Protein AF-A0A942BC71-F1 (afdb_monomer_lite)

Foldseek 3Di:
DDKAKDAAQFEEEDEDEPCCVPCVVVLVVLLVVLCVLLVGHRMYMYYYYYDDDSVVSNVNSQVNCVVVVRDHHDDPPPPDDPPPDPPPDPPPDPPPCPVPDDD

Secondary structure (DSSP, 8-state):
-EEEEEE-SS-EEEEEETTHHHHHHHHHHHHHHHHHHTT--SEEEEEEESS--HHHHHHHHHHHHHHTTPPPPPPP------------------TT-GGG---

Radius of gyration: 23.15 Å; chains: 1; bounding box: 31×56×53 Å

pLDDT: mean 84.52, std 13.18, range [55.5, 96.25]

Structure (mmCIF, N/CA/C/O backbone):
data_AF-A0A942BC71-F1
#
_entry.id   AF-A0A942BC71-F1
#
loop_
_atom_site.group_PDB
_atom_site.id
_atom_site.type_symbol
_atom_site.label_atom_id
_atom_site.label_alt_id
_atom_site.label_comp_id
_atom_site.label_asym_id
_atom_site.label_entity_id
_atom_site.label_seq_id
_atom_site.pdbx_PDB_ins_code
_atom_site.Cartn_x
_atom_site.Cartn_y
_atom_site.Cartn_z
_atom_site.occupancy
_atom_site.B_iso_or_equiv
_atom_site.auth_seq_id
_atom_site.auth_comp_id
_atom_site.auth_asym_id
_atom_site.auth_atom_id
_atom_site.pdbx_PDB_model_num
ATOM 1 N N . MET A 1 1 ? 11.611 0.378 2.176 1.00 86.94 1 MET A N 1
ATOM 2 C CA . MET A 1 1 ? 10.299 1.014 2.375 1.00 86.94 1 MET A CA 1
ATOM 3 C C . MET A 1 1 ? 9.722 0.624 3.729 1.00 86.94 1 MET A C 1
ATOM 5 O O . MET A 1 1 ? 9.461 -0.558 3.956 1.00 86.94 1 MET A O 1
ATOM 9 N N . ARG A 1 2 ? 9.548 1.602 4.614 1.00 92.62 2 ARG A N 1
ATOM 10 C CA . ARG A 1 2 ? 8.936 1.466 5.941 1.00 92.62 2 ARG A CA 1
ATOM 11 C C . ARG A 1 2 ? 7.699 2.362 5.986 1.00 92.62 2 ARG A C 1
ATOM 13 O O . ARG A 1 2 ? 7.767 3.482 5.504 1.00 92.62 2 ARG A O 1
ATOM 20 N N . ILE A 1 3 ? 6.587 1.866 6.528 1.00 94.50 3 ILE A N 1
ATOM 21 C CA . ILE A 1 3 ? 5.387 2.669 6.796 1.00 94.50 3 ILE A CA 1
ATOM 22 C C . ILE A 1 3 ? 5.019 2.473 8.264 1.00 94.50 3 ILE A C 1
ATOM 24 O O . ILE A 1 3 ? 4.988 1.334 8.734 1.00 94.50 3 ILE A O 1
ATOM 28 N N . THR A 1 4 ? 4.726 3.562 8.961 1.00 94.06 4 THR A N 1
ATOM 29 C CA . THR A 1 4 ? 4.111 3.562 10.291 1.00 94.06 4 THR A CA 1
ATOM 30 C C . THR A 1 4 ? 2.771 4.287 10.237 1.00 94.06 4 THR A C 1
ATOM 32 O O . THR A 1 4 ? 2.573 5.186 9.417 1.00 94.06 4 THR A O 1
ATOM 35 N N . ALA A 1 5 ? 1.843 3.865 11.092 1.00 93.44 5 ALA A N 1
ATOM 36 C CA . ALA A 1 5 ? 0.531 4.476 11.225 1.00 93.44 5 ALA A CA 1
ATOM 37 C C . ALA A 1 5 ? 0.234 4.787 12.686 1.00 93.44 5 ALA A C 1
ATOM 39 O O . ALA A 1 5 ? 0.516 3.977 13.570 1.00 93.44 5 ALA A O 1
ATOM 40 N N . GLU A 1 6 ? -0.372 5.944 12.905 1.00 93.19 6 GLU A N 1
ATOM 41 C CA . GLU A 1 6 ? -0.859 6.402 14.199 1.00 93.19 6 GLU A CA 1
ATOM 42 C C . GLU A 1 6 ? -2.339 6.770 14.075 1.00 93.19 6 GLU A C 1
ATOM 44 O O . GLU A 1 6 ? -2.785 7.248 13.028 1.00 93.19 6 GLU A O 1
ATOM 49 N N . SER A 1 7 ? -3.110 6.548 15.139 1.00 89.38 7 SER A N 1
ATOM 50 C CA . SER A 1 7 ? -4.502 7.003 15.197 1.00 89.38 7 SER A CA 1
ATOM 51 C C . SER A 1 7 ? -4.536 8.532 15.229 1.00 89.38 7 SER A C 1
ATOM 53 O O . SER A 1 7 ? -3.807 9.147 16.005 1.00 89.38 7 SER A O 1
ATOM 55 N N . ALA A 1 8 ? -5.384 9.145 14.407 1.00 91.75 8 ALA A N 1
ATOM 56 C CA . ALA A 1 8 ? -5.579 10.594 14.346 1.00 91.75 8 ALA A CA 1
ATOM 57 C C . ALA A 1 8 ? -7.076 10.923 14.203 1.00 91.75 8 ALA A C 1
ATOM 59 O O . ALA A 1 8 ? -7.888 10.013 14.118 1.00 91.75 8 ALA A O 1
ATOM 60 N N . ASP A 1 9 ? -7.451 12.206 14.166 1.00 89.00 9 ASP A N 1
ATOM 61 C CA . ASP A 1 9 ? -8.844 12.617 13.896 1.00 89.00 9 ASP A CA 1
ATOM 62 C C . ASP A 1 9 ? -9.178 12.613 12.393 1.00 89.00 9 ASP A C 1
ATOM 64 O O . ASP A 1 9 ? -10.339 12.537 11.993 1.00 89.00 9 ASP 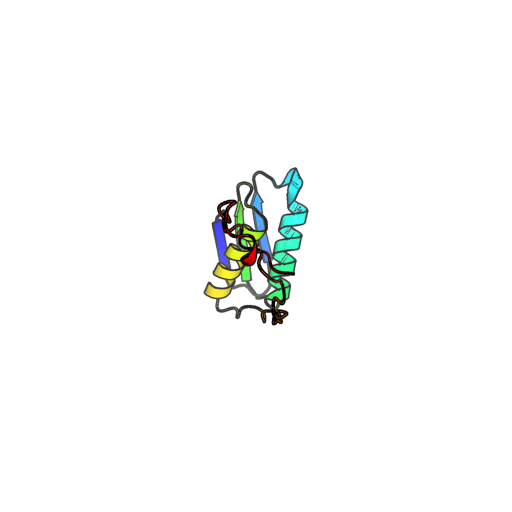A O 1
ATOM 68 N N . SER A 1 10 ? -8.157 12.707 11.539 1.00 90.12 10 SER A N 1
ATOM 69 C CA . SER A 1 10 ? -8.284 12.777 10.08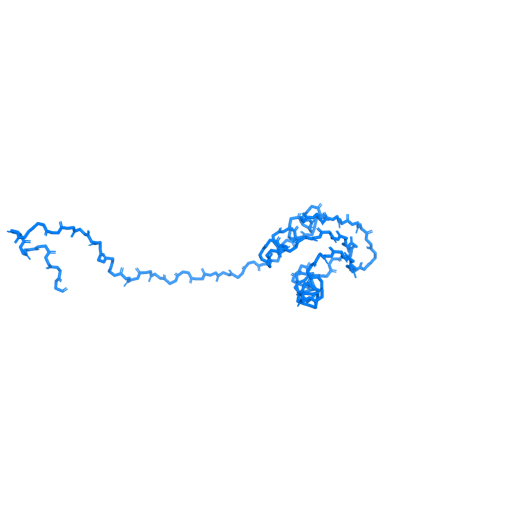4 1.00 90.12 10 SER A CA 1
ATOM 70 C C . SER A 1 10 ? -7.130 12.061 9.388 1.00 90.12 10 SER A C 1
ATOM 72 O O . SER A 1 10 ? -6.088 11.793 9.991 1.00 90.12 10 SER A O 1
ATOM 74 N N . PHE A 1 11 ? -7.321 11.736 8.106 1.00 92.88 11 PHE A N 1
ATOM 75 C CA . PHE A 1 11 ? -6.268 11.148 7.287 1.00 92.88 11 PHE A CA 1
ATOM 76 C C . PHE A 1 11 ? -5.170 12.176 6.998 1.00 92.88 11 PHE A C 1
ATOM 78 O O . PHE A 1 11 ? -5.438 13.235 6.426 1.00 92.88 11 PHE A O 1
ATOM 85 N N . SER A 1 12 ? -3.923 11.849 7.329 1.00 93.81 12 SER A N 1
ATOM 86 C CA . SER A 1 12 ? -2.765 12.630 6.897 1.00 93.81 12 SER A CA 1
ATOM 87 C C . SER A 1 12 ? -1.616 11.734 6.456 1.00 93.81 12 SER A C 1
ATOM 89 O O . SER A 1 12 ? -1.447 10.621 6.950 1.00 93.81 12 SER A O 1
ATOM 91 N N . PHE A 1 13 ? -0.827 12.215 5.497 1.00 94.81 13 PHE A N 1
ATOM 92 C CA . PHE A 1 13 ? 0.279 11.460 4.922 1.00 94.81 13 PHE A CA 1
ATOM 93 C C . PHE A 1 13 ? 1.523 12.332 4.794 1.00 94.81 13 PHE A C 1
ATOM 95 O O . PHE A 1 13 ? 1.483 13.400 4.183 1.00 94.81 13 PHE A O 1
ATOM 102 N N . THR A 1 14 ? 2.628 11.848 5.346 1.00 94.69 14 THR A N 1
ATOM 103 C CA . THR A 1 14 ? 3.966 12.412 5.176 1.00 94.69 14 THR A CA 1
ATOM 104 C C . THR A 1 14 ? 4.919 11.315 4.722 1.00 94.69 14 THR A C 1
ATOM 106 O O . THR A 1 14 ? 4.775 10.148 5.096 1.00 94.69 14 THR A O 1
ATOM 109 N N . TYR A 1 15 ? 5.876 11.662 3.863 1.00 94.50 15 TYR A N 1
ATOM 110 C CA . TYR A 1 15 ? 6.843 10.689 3.379 1.00 94.50 15 TYR A CA 1
ATOM 111 C C . TYR A 1 15 ? 8.170 11.317 2.977 1.00 94.50 15 TYR A C 1
ATOM 113 O O . TYR A 1 15 ? 8.225 12.482 2.586 1.00 94.50 15 TYR A O 1
ATOM 121 N N . GLU A 1 16 ? 9.208 10.488 3.004 1.00 94.19 16 GLU A N 1
ATOM 122 C CA . GLU A 1 16 ? 10.529 10.771 2.459 1.00 94.19 16 GLU A CA 1
ATOM 123 C C . GLU A 1 16 ? 10.867 9.719 1.401 1.00 94.19 16 GLU A C 1
ATOM 125 O O . GLU A 1 16 ? 10.693 8.516 1.619 1.00 94.19 16 GLU A O 1
ATOM 130 N N . SER A 1 17 ? 11.325 10.157 0.225 1.00 91.81 17 SER A N 1
ATOM 131 C CA . SER A 1 17 ? 11.720 9.239 -0.843 1.00 91.81 17 SER A CA 1
ATOM 132 C C . SER A 1 17 ? 12.917 9.744 -1.634 1.00 91.81 17 SER A C 1
ATOM 134 O O . SER A 1 17 ? 12.950 10.895 -2.065 1.00 91.81 17 SER A O 1
ATOM 136 N N . SER A 1 18 ? 13.864 8.849 -1.926 1.00 92.69 18 SER A N 1
ATOM 137 C CA . SER A 1 18 ? 14.997 9.156 -2.812 1.00 92.69 18 SER A CA 1
ATOM 138 C C . SER A 1 18 ? 14.572 9.496 -4.247 1.00 92.69 18 SER A C 1
ATOM 140 O O . SER A 1 18 ? 15.323 10.140 -4.975 1.00 92.69 18 SER A O 1
ATOM 142 N N . VAL A 1 19 ? 13.367 9.085 -4.660 1.00 92.12 19 VAL A N 1
ATOM 143 C CA . VAL A 1 19 ? 12.827 9.305 -6.012 1.00 92.12 19 VAL A CA 1
ATOM 144 C C . VAL A 1 19 ? 11.731 10.377 -6.056 1.00 92.12 19 VAL A C 1
ATOM 146 O O . VAL A 1 19 ? 11.019 10.505 -7.055 1.00 92.12 19 VAL A O 1
ATOM 149 N N . GLN A 1 20 ? 11.601 11.174 -4.990 1.00 90.81 20 GLN A N 1
ATOM 150 C CA . GLN A 1 20 ? 10.553 12.187 -4.836 1.00 90.81 20 GLN A CA 1
ATOM 151 C C . GLN A 1 20 ? 10.520 13.206 -5.984 1.00 90.81 20 GLN A C 1
ATOM 153 O O . GLN A 1 20 ? 9.438 13.566 -6.438 1.00 90.81 20 GLN A O 1
ATOM 158 N N . ALA A 1 21 ? 11.681 13.618 -6.505 1.00 90.06 21 ALA A N 1
ATOM 159 C CA . ALA A 1 21 ? 11.767 14.590 -7.598 1.00 90.06 21 ALA A CA 1
ATOM 160 C C . ALA A 1 21 ? 11.101 14.117 -8.905 1.00 90.06 21 ALA A C 1
ATOM 162 O O . ALA A 1 21 ? 10.668 14.942 -9.701 1.00 90.06 21 ALA A O 1
ATOM 163 N N . LEU A 1 22 ? 11.018 12.800 -9.126 1.00 89.88 22 LEU A N 1
ATOM 164 C CA . LEU A 1 22 ? 10.459 12.215 -10.349 1.00 89.88 22 LEU A CA 1
ATOM 165 C C . LEU A 1 22 ? 9.062 11.625 -10.136 1.00 89.88 22 LEU A C 1
ATOM 167 O O . LEU A 1 22 ? 8.231 11.683 -11.037 1.00 89.88 22 LEU A O 1
ATOM 171 N N . TYR A 1 23 ? 8.802 11.048 -8.961 1.00 92.25 23 TYR A N 1
ATOM 172 C CA . TYR A 1 23 ? 7.593 10.256 -8.709 1.00 92.25 23 TYR A CA 1
ATOM 173 C C . TYR A 1 23 ? 6.764 10.740 -7.520 1.00 92.25 23 TYR A C 1
ATOM 175 O O . TYR A 1 23 ? 5.765 10.105 -7.190 1.00 92.25 23 TYR A O 1
ATOM 183 N N . GLY A 1 24 ? 7.132 11.852 -6.879 1.00 91.44 24 GLY A N 1
ATOM 184 C CA . GLY A 1 24 ? 6.472 12.314 -5.658 1.00 91.44 24 GLY A CA 1
ATOM 185 C C . GLY A 1 24 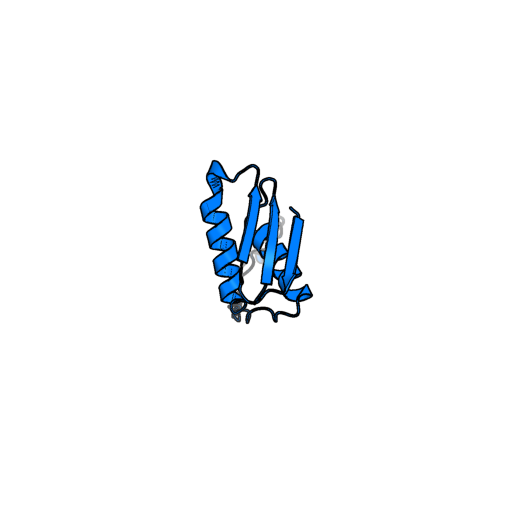? 4.964 12.522 -5.819 1.00 91.44 24 GLY A C 1
ATOM 186 O O . GLY A 1 24 ? 4.181 12.033 -5.008 1.00 91.44 24 GLY A O 1
ATOM 187 N N . GLU A 1 25 ? 4.538 13.162 -6.910 1.00 93.69 25 GLU A N 1
ATOM 188 C CA . GLU A 1 25 ? 3.112 13.361 -7.205 1.00 93.69 25 GLU A CA 1
ATOM 189 C C . GLU A 1 25 ? 2.377 12.028 -7.416 1.00 93.69 25 GLU A C 1
ATOM 191 O O . GLU A 1 25 ? 1.288 11.817 -6.880 1.00 93.69 25 GLU A O 1
ATOM 196 N N . ALA A 1 26 ? 2.994 11.090 -8.142 1.00 93.44 26 ALA A N 1
ATOM 197 C CA . ALA A 1 26 ? 2.416 9.773 -8.390 1.00 93.44 26 ALA A CA 1
ATOM 198 C C . ALA A 1 26 ? 2.257 8.963 -7.093 1.00 93.44 26 ALA A C 1
ATOM 200 O O . ALA A 1 26 ? 1.232 8.307 -6.913 1.00 93.44 26 ALA A O 1
ATOM 201 N N . ILE A 1 27 ? 3.233 9.045 -6.182 1.00 93.94 27 ILE A N 1
ATOM 202 C CA . ILE A 1 27 ? 3.187 8.395 -4.866 1.00 93.94 27 ILE A CA 1
ATOM 203 C C . ILE A 1 27 ? 2.054 8.989 -4.026 1.00 93.94 27 ILE A C 1
ATOM 205 O O . ILE A 1 27 ? 1.226 8.240 -3.509 1.00 93.94 27 ILE A O 1
ATOM 209 N N . VAL A 1 28 ? 1.973 10.321 -3.927 1.00 94.25 28 VAL A N 1
ATOM 210 C CA . VAL A 1 28 ? 0.917 11.006 -3.159 1.00 94.25 28 VAL A CA 1
ATOM 211 C C . VAL A 1 28 ? -0.464 10.646 -3.694 1.00 94.25 28 VAL A C 1
ATOM 213 O O . VAL A 1 28 ? -1.341 10.263 -2.918 1.00 94.25 28 VAL A O 1
ATOM 216 N N . ARG A 1 29 ? -0.650 10.698 -5.018 1.00 95.38 29 ARG A N 1
ATOM 217 C CA . ARG A 1 29 ? -1.910 10.310 -5.655 1.00 95.38 29 ARG A CA 1
ATOM 218 C C . ARG A 1 29 ? -2.270 8.863 -5.335 1.00 95.38 29 ARG A C 1
ATOM 220 O O . ARG A 1 29 ? -3.387 8.601 -4.901 1.00 95.38 29 ARG A O 1
ATOM 227 N N . GLN A 1 30 ? -1.323 7.939 -5.486 1.00 94.50 30 GLN A N 1
ATOM 228 C CA . GLN A 1 30 ? -1.557 6.524 -5.216 1.00 94.50 30 GLN A CA 1
ATOM 229 C C . GLN A 1 30 ? -1.943 6.272 -3.749 1.00 94.50 30 GLN A C 1
ATOM 231 O O . GLN A 1 30 ? -2.849 5.488 -3.473 1.00 94.50 30 GLN A O 1
ATOM 236 N N . VAL A 1 31 ? -1.272 6.930 -2.800 1.00 94.69 31 VAL A N 1
ATOM 237 C CA . VAL A 1 31 ? -1.578 6.815 -1.367 1.00 94.69 31 VAL A CA 1
ATOM 238 C C . VAL A 1 31 ? -2.983 7.339 -1.074 1.00 94.69 31 VAL A C 1
ATOM 240 O O . VAL A 1 31 ? -3.741 6.679 -0.365 1.00 94.69 31 VAL A O 1
ATOM 243 N N . HIS A 1 32 ? -3.353 8.479 -1.659 1.00 94.31 32 HIS A N 1
ATOM 244 C CA . HIS A 1 32 ? -4.675 9.072 -1.486 1.00 94.31 32 HIS A CA 1
ATOM 245 C C . HIS A 1 32 ? -5.785 8.203 -2.099 1.00 94.31 32 HIS A C 1
ATOM 247 O O . HIS A 1 32 ? -6.809 7.975 -1.463 1.00 94.31 32 HIS A O 1
ATOM 253 N N . GLU A 1 33 ? -5.579 7.654 -3.299 1.00 94.06 33 GLU A N 1
ATOM 254 C CA . GLU A 1 33 ? -6.499 6.688 -3.918 1.00 94.06 33 GLU A CA 1
ATOM 255 C C . GLU A 1 33 ? -6.685 5.446 -3.037 1.00 94.06 33 GLU A C 1
ATOM 257 O O . GLU A 1 33 ? -7.808 4.978 -2.839 1.00 94.06 33 GLU A O 1
ATOM 262 N N . CYS A 1 34 ? -5.594 4.941 -2.454 1.00 92.50 34 CYS A N 1
ATOM 263 C CA . CYS A 1 34 ? -5.644 3.847 -1.491 1.00 92.50 34 CYS A CA 1
ATOM 264 C C . CYS A 1 34 ? -6.455 4.229 -0.245 1.00 92.50 34 CYS A C 1
ATOM 266 O O . CYS A 1 34 ? -7.321 3.463 0.164 1.00 92.50 34 CYS A O 1
ATOM 268 N N . ALA A 1 35 ? -6.217 5.402 0.343 1.00 92.00 35 ALA A N 1
ATOM 269 C CA . ALA A 1 35 ? -6.945 5.865 1.522 1.00 92.00 35 ALA A CA 1
ATOM 270 C C . ALA A 1 35 ? -8.449 6.006 1.247 1.00 92.00 35 ALA A C 1
ATOM 272 O O . ALA A 1 35 ? -9.262 5.505 2.021 1.00 92.00 35 ALA A O 1
ATOM 273 N N . VAL A 1 36 ? -8.820 6.599 0.108 1.00 92.44 36 VAL A N 1
ATOM 274 C CA . VAL A 1 36 ? -10.218 6.738 -0.329 1.00 92.44 36 VAL A CA 1
ATOM 275 C C . VAL A 1 36 ? -10.873 5.374 -0.531 1.00 92.44 36 VAL A C 1
ATOM 277 O O . VAL A 1 36 ? -11.986 5.158 -0.055 1.00 92.44 36 VAL A O 1
ATOM 280 N N . ALA A 1 37 ? -10.187 4.424 -1.176 1.00 92.12 37 ALA A N 1
ATOM 281 C CA . ALA A 1 37 ? -10.711 3.070 -1.354 1.00 92.12 37 ALA A CA 1
ATOM 282 C C . ALA A 1 37 ? -10.996 2.378 -0.010 1.00 92.12 37 ALA A C 1
ATOM 284 O O . ALA A 1 37 ? -11.942 1.605 0.098 1.00 92.12 37 ALA A O 1
ATOM 285 N N . TRP A 1 38 ? -10.208 2.684 1.020 1.00 92.19 38 TRP A N 1
ATOM 286 C CA . TRP A 1 38 ? -10.375 2.174 2.383 1.00 92.19 38 TRP A CA 1
ATOM 287 C C . TRP A 1 38 ? -11.332 3.016 3.246 1.00 92.19 38 TRP A C 1
ATOM 289 O O . TRP A 1 38 ? -11.436 2.780 4.447 1.00 92.19 38 TRP A O 1
ATOM 299 N N . GLY A 1 39 ? -12.048 3.977 2.655 1.00 90.31 39 GLY A N 1
ATOM 300 C CA . GLY A 1 39 ? -13.045 4.793 3.349 1.00 90.31 39 GLY A CA 1
ATOM 301 C C . GLY A 1 39 ? -12.474 5.979 4.131 1.00 90.31 39 GLY A C 1
ATOM 302 O O . GLY A 1 39 ? -13.109 6.424 5.079 1.00 90.31 39 GLY A O 1
ATOM 303 N N . SER A 1 40 ? -11.299 6.487 3.746 1.00 89.75 40 SER A N 1
ATOM 304 C CA . SER A 1 40 ? -10.606 7.617 4.388 1.00 89.75 40 SER A CA 1
ATOM 305 C C . SER A 1 40 ? -10.428 7.426 5.901 1.00 89.75 40 SER A C 1
ATOM 307 O O . SER A 1 40 ? -10.987 8.186 6.695 1.00 89.75 40 SER A O 1
ATOM 309 N N . PRO A 1 41 ? -9.659 6.404 6.319 1.00 89.88 41 PRO A N 1
ATOM 310 C CA . PRO A 1 41 ? -9.489 6.095 7.730 1.00 89.88 41 PRO A CA 1
ATOM 311 C C . PRO A 1 41 ? -8.825 7.263 8.480 1.00 89.88 41 PRO A C 1
ATOM 313 O O . PRO A 1 41 ? -7.936 7.916 7.925 1.00 89.88 41 PRO A O 1
ATOM 316 N N . PRO A 1 42 ? -9.213 7.523 9.741 1.00 91.06 42 PRO A N 1
ATOM 317 C CA . PRO A 1 42 ? -8.669 8.615 10.542 1.00 91.06 42 PRO A CA 1
ATOM 318 C C . PRO A 1 42 ? -7.282 8.227 11.090 1.00 91.06 42 PRO A C 1
ATOM 320 O O . PRO A 1 42 ? -7.096 7.906 12.263 1.00 91.06 42 PRO A O 1
ATOM 323 N N . VAL A 1 43 ? -6.296 8.168 10.195 1.00 93.31 43 VAL A N 1
ATOM 324 C CA . VAL A 1 43 ? -4.929 7.722 10.489 1.00 93.31 43 VAL A CA 1
ATOM 325 C C . VAL A 1 43 ? -3.896 8.690 9.935 1.00 93.31 43 VAL A C 1
ATOM 327 O O . VAL A 1 43 ? -4.024 9.218 8.830 1.00 93.31 43 VAL A O 1
ATOM 330 N N . ARG A 1 44 ? -2.817 8.864 10.691 1.00 94.94 44 ARG A N 1
ATOM 331 C CA . ARG A 1 44 ? -1.610 9.555 10.252 1.00 94.94 44 ARG A CA 1
ATOM 332 C C . ARG A 1 44 ? -0.596 8.530 9.775 1.00 94.94 44 ARG A C 1
ATOM 334 O O . ARG A 1 44 ? -0.155 7.686 10.551 1.00 94.94 44 ARG A O 1
ATOM 341 N N . LEU A 1 45 ? -0.227 8.610 8.504 1.00 94.88 45 LEU A N 1
ATOM 342 C CA . LEU A 1 45 ? 0.751 7.739 7.868 1.00 94.88 45 LEU A CA 1
ATOM 343 C C . LEU A 1 45 ? 2.081 8.466 7.692 1.00 94.88 45 LEU A C 1
ATOM 345 O O . LEU A 1 45 ? 2.121 9.554 7.119 1.00 94.88 45 LEU A O 1
ATOM 349 N N . HIS A 1 46 ? 3.161 7.817 8.118 1.00 96.25 46 HIS A N 1
ATOM 350 C CA . HIS A 1 46 ? 4.528 8.227 7.815 1.00 96.25 46 HIS A CA 1
ATOM 351 C C . HIS A 1 46 ? 5.221 7.125 7.015 1.00 96.25 46 HIS A C 1
ATOM 353 O O . HIS A 1 46 ? 5.152 5.950 7.390 1.00 96.25 46 HIS A O 1
ATOM 359 N N . ALA A 1 47 ? 5.882 7.480 5.914 1.00 95.12 47 ALA A N 1
ATOM 360 C CA . ALA A 1 47 ? 6.570 6.512 5.068 1.00 95.12 47 ALA A CA 1
ATOM 361 C C . ALA A 1 47 ? 7.988 6.944 4.676 1.00 95.12 47 ALA A C 1
ATOM 363 O O . ALA A 1 47 ? 8.226 8.074 4.277 1.00 95.12 47 ALA A O 1
ATOM 364 N N . GLU A 1 48 ? 8.917 5.995 4.702 1.00 94.31 48 GLU A N 1
ATOM 365 C CA . GLU A 1 48 ? 10.277 6.156 4.186 1.00 94.31 48 GLU A CA 1
ATOM 366 C C . GLU A 1 48 ? 10.476 5.178 3.035 1.00 94.31 48 GLU A C 1
ATOM 368 O O . GLU A 1 48 ? 10.282 3.963 3.191 1.00 94.31 48 GLU A O 1
ATOM 373 N N . ASP A 1 49 ? 10.873 5.683 1.874 1.00 92.31 49 ASP A N 1
ATOM 374 C CA . ASP A 1 49 ? 11.053 4.893 0.668 1.00 92.31 49 ASP A CA 1
ATOM 375 C C . ASP A 1 49 ? 12.367 5.196 -0.062 1.00 92.31 49 ASP A C 1
ATOM 377 O O . ASP A 1 49 ? 12.959 6.264 0.049 1.00 92.31 49 ASP A O 1
ATOM 381 N N . SER A 1 50 ? 12.843 4.221 -0.830 1.00 91.75 50 SER A N 1
ATOM 382 C CA . SER A 1 50 ? 14.072 4.333 -1.618 1.00 91.75 50 SER A CA 1
ATOM 383 C C . SER A 1 50 ? 13.844 3.946 -3.082 1.00 91.75 50 SER A C 1
ATOM 385 O O . SER A 1 50 ? 14.752 3.427 -3.727 1.00 91.75 50 SER A O 1
ATOM 387 N N . GLY A 1 51 ? 12.625 4.149 -3.598 1.00 89.94 51 GLY A N 1
ATOM 388 C CA . GLY A 1 51 ? 12.237 3.775 -4.960 1.00 89.94 51 GLY A CA 1
ATOM 389 C C . GLY A 1 51 ? 11.450 2.4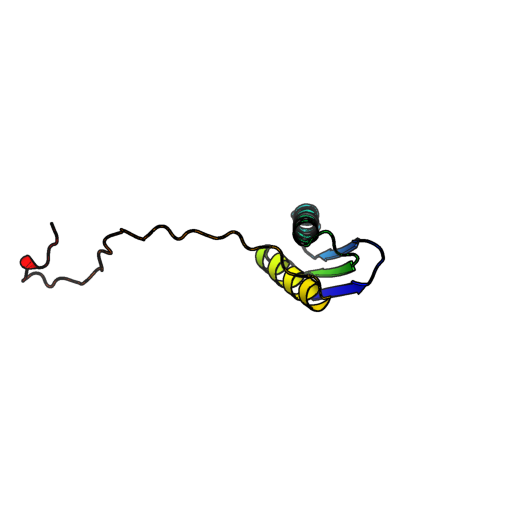68 -5.037 1.00 89.94 51 GLY A C 1
ATOM 390 O O . GLY 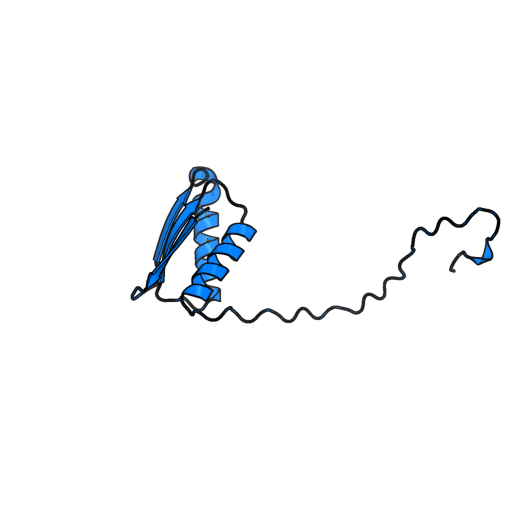A 1 51 ? 11.697 1.646 -5.920 1.00 89.94 51 GLY A O 1
ATOM 391 N N . ALA A 1 52 ? 10.517 2.233 -4.112 1.00 92.50 52 ALA A N 1
ATOM 392 C CA . ALA A 1 52 ? 9.639 1.075 -4.189 1.00 92.50 52 ALA A CA 1
ATOM 393 C C . ALA A 1 52 ? 8.664 1.178 -5.369 1.00 92.50 52 ALA A C 1
ATOM 395 O O . ALA A 1 52 ? 8.131 2.235 -5.700 1.00 92.50 52 ALA A O 1
ATOM 396 N N . LEU A 1 53 ? 8.387 0.025 -5.977 1.00 93.25 53 LEU A N 1
ATOM 397 C CA . LEU A 1 53 ? 7.431 -0.091 -7.073 1.00 93.25 53 LEU A CA 1
ATOM 398 C C . LEU A 1 53 ? 5.994 0.216 -6.599 1.00 93.25 53 LEU A C 1
ATOM 400 O O . LEU A 1 53 ? 5.662 -0.073 -5.444 1.00 93.25 53 LEU A O 1
ATOM 404 N N . PRO A 1 54 ? 5.101 0.699 -7.485 1.00 91.69 54 PRO A N 1
ATOM 405 C CA . PRO A 1 54 ? 3.716 1.023 -7.130 1.00 91.69 54 PRO A CA 1
ATOM 406 C C . PRO A 1 54 ? 2.967 -0.118 -6.425 1.00 91.69 54 PRO A C 1
ATOM 408 O O . PRO A 1 54 ? 2.322 0.089 -5.400 1.00 91.69 54 PRO A O 1
ATOM 411 N N . PHE A 1 55 ? 3.091 -1.364 -6.890 1.00 92.75 55 PHE A N 1
ATOM 412 C CA . PHE A 1 55 ? 2.407 -2.487 -6.234 1.00 92.75 55 PHE A CA 1
ATOM 413 C C . PHE A 1 55 ? 2.940 -2.767 -4.818 1.00 92.75 55 PHE A C 1
ATOM 415 O O . PHE A 1 55 ? 2.194 -3.238 -3.960 1.00 92.75 55 PHE A O 1
ATOM 422 N N . THR A 1 56 ? 4.213 -2.456 -4.548 1.00 94.88 56 THR A N 1
ATOM 423 C CA . THR A 1 56 ? 4.803 -2.570 -3.209 1.00 94.88 56 THR A CA 1
ATOM 424 C C . THR A 1 56 ? 4.184 -1.539 -2.278 1.00 94.88 56 THR A C 1
ATOM 426 O O . THR A 1 56 ? 3.802 -1.888 -1.161 1.00 94.88 56 THR A O 1
ATOM 429 N N . TRP A 1 57 ? 4.015 -0.303 -2.758 1.00 94.12 57 TRP A N 1
ATOM 430 C CA . TRP A 1 57 ? 3.300 0.744 -2.034 1.00 94.12 57 TRP A CA 1
ATOM 431 C C . TRP A 1 57 ? 1.889 0.307 -1.651 1.00 94.12 57 TRP A C 1
ATOM 433 O O . TRP A 1 57 ? 1.522 0.344 -0.477 1.00 94.12 57 TRP A O 1
ATOM 443 N N . GLN A 1 58 ? 1.134 -0.204 -2.623 1.00 92.62 58 GLN A N 1
ATOM 444 C CA . GLN A 1 58 ? -0.239 -0.650 -2.411 1.00 92.62 58 GLN A CA 1
ATOM 445 C C . GLN A 1 58 ? -0.335 -1.792 -1.388 1.00 92.62 58 GLN A C 1
ATOM 447 O O . GLN A 1 58 ? -1.150 -1.735 -0.469 1.00 92.62 58 GLN A O 1
ATOM 452 N N . ALA A 1 59 ? 0.520 -2.812 -1.507 1.00 93.38 59 ALA A N 1
ATOM 453 C CA . ALA A 1 59 ? 0.520 -3.949 -0.590 1.00 93.38 59 ALA A CA 1
ATOM 454 C C . ALA A 1 59 ? 0.904 -3.550 0.845 1.00 93.38 59 ALA A C 1
ATOM 456 O O . ALA A 1 59 ? 0.308 -4.038 1.805 1.00 93.38 59 ALA A O 1
ATOM 457 N N . ARG A 1 60 ? 1.888 -2.654 1.004 1.00 94.62 60 ARG A N 1
ATOM 458 C CA . ARG A 1 60 ? 2.352 -2.188 2.320 1.00 94.62 60 ARG A CA 1
ATOM 459 C C . ARG A 1 60 ? 1.324 -1.292 3.003 1.00 94.62 60 ARG A C 1
ATOM 461 O O . ARG A 1 60 ? 1.064 -1.500 4.183 1.00 94.62 60 ARG A O 1
ATOM 468 N N . LEU A 1 61 ? 0.712 -0.360 2.270 1.00 94.38 61 LEU A N 1
ATOM 469 C CA . LEU A 1 61 ? -0.384 0.467 2.785 1.00 94.38 61 LEU A CA 1
ATOM 470 C C . LEU A 1 61 ? -1.550 -0.406 3.250 1.00 94.38 61 LEU A C 1
ATOM 472 O O . LEU A 1 61 ? -2.009 -0.258 4.376 1.00 94.38 61 LEU A O 1
ATOM 476 N N . ALA A 1 62 ? -1.969 -1.371 2.427 1.00 93.31 62 ALA A N 1
ATOM 477 C CA . ALA A 1 62 ? -3.036 -2.302 2.783 1.00 93.31 62 ALA A CA 1
ATOM 478 C C . ALA A 1 62 ? -2.726 -3.092 4.065 1.00 93.31 62 ALA A C 1
ATOM 480 O O . ALA A 1 62 ? -3.599 -3.268 4.910 1.00 93.31 62 ALA A O 1
ATOM 481 N N . ALA A 1 63 ? -1.484 -3.554 4.227 1.00 94.12 63 ALA A N 1
ATOM 482 C CA . ALA A 1 63 ? -1.074 -4.284 5.422 1.00 94.12 63 ALA A CA 1
ATOM 483 C C . ALA A 1 63 ? -1.130 -3.410 6.684 1.00 94.12 63 ALA A C 1
ATOM 485 O O . ALA A 1 63 ? -1.606 -3.869 7.719 1.00 94.12 63 ALA A O 1
ATOM 486 N N . VAL A 1 64 ? -0.670 -2.160 6.598 1.00 94.88 64 VAL A N 1
ATOM 487 C CA . VAL A 1 64 ? -0.683 -1.222 7.728 1.00 94.88 64 VAL A CA 1
ATOM 488 C C . VAL A 1 64 ? -2.109 -0.813 8.095 1.00 94.88 64 VAL A C 1
ATOM 490 O O . VAL A 1 64 ? -2.477 -0.887 9.261 1.00 94.88 64 VAL A O 1
ATOM 493 N N . LEU A 1 65 ? -2.945 -0.471 7.113 1.00 92.25 65 LEU A N 1
ATOM 494 C CA . LEU A 1 65 ? -4.347 -0.125 7.362 1.00 92.25 65 LEU A CA 1
ATOM 495 C C . LEU A 1 65 ? -5.126 -1.298 7.977 1.00 92.25 65 LEU A C 1
ATOM 497 O O . LEU A 1 65 ? -5.916 -1.096 8.896 1.00 92.25 65 LEU A O 1
ATOM 501 N N . ALA A 1 66 ? -4.852 -2.533 7.545 1.00 92.00 66 ALA A N 1
ATOM 502 C CA . ALA A 1 66 ? -5.427 -3.722 8.170 1.00 92.00 66 ALA A CA 1
ATOM 503 C C . ALA A 1 66 ? -4.985 -3.888 9.637 1.00 92.00 66 ALA A C 1
ATOM 505 O O . ALA A 1 66 ? -5.798 -4.262 10.479 1.00 92.00 66 ALA A O 1
ATOM 506 N N . GLN A 1 67 ? -3.722 -3.586 9.966 1.00 91.38 67 GLN A N 1
ATOM 507 C CA . GLN A 1 67 ? -3.227 -3.607 11.351 1.00 91.38 67 GLN A CA 1
ATOM 508 C C . GLN A 1 67 ? -3.883 -2.529 12.223 1.00 91.38 67 GLN A C 1
ATOM 510 O O . GLN A 1 67 ? -4.089 -2.756 13.411 1.00 91.38 67 GLN A O 1
ATOM 515 N N . CYS A 1 68 ? -4.271 -1.396 11.633 1.00 89.19 68 CYS A N 1
ATOM 516 C CA . CYS A 1 68 ? -5.065 -0.358 12.294 1.00 89.19 68 CYS A CA 1
ATOM 517 C C . CYS A 1 68 ? -6.549 -0.731 12.467 1.00 89.19 68 CYS A C 1
ATOM 519 O O . CYS A 1 68 ? -7.324 0.083 12.963 1.00 89.19 68 CYS A O 1
ATOM 521 N N . GLY A 1 69 ? -6.970 -1.932 12.055 1.00 88.81 69 GLY A N 1
ATOM 522 C CA . GLY A 1 69 ? -8.361 -2.375 12.150 1.00 88.81 69 GLY A CA 1
ATOM 523 C C . GLY A 1 69 ? -9.274 -1.805 11.064 1.00 88.81 69 GLY A C 1
ATOM 524 O O . GLY A 1 69 ? -10.492 -1.959 11.151 1.00 88.81 69 GLY A O 1
ATOM 525 N N . CYS A 1 70 ? -8.722 -1.172 10.025 1.00 88.25 70 CYS A N 1
ATOM 526 C CA . CYS A 1 70 ? -9.513 -0.738 8.882 1.00 88.25 70 CYS A CA 1
ATOM 527 C C . CYS A 1 70 ? -9.879 -1.967 8.026 1.00 88.25 70 CYS A C 1
ATOM 529 O O . CYS A 1 70 ? -8.996 -2.763 7.692 1.00 88.25 70 CYS A O 1
ATOM 531 N N . PRO A 1 71 ? -11.155 -2.170 7.659 1.00 87.50 71 PRO A N 1
ATOM 532 C CA . PRO A 1 71 ? -11.535 -3.285 6.803 1.00 87.50 71 PRO A CA 1
ATOM 533 C C . PRO A 1 71 ? -11.015 -3.065 5.372 1.00 87.50 71 PRO A C 1
ATOM 535 O O . PRO A 1 71 ? -11.056 -1.939 4.870 1.00 87.50 71 PRO A O 1
ATOM 538 N N . PRO A 1 72 ? -10.546 -4.121 4.681 1.00 88.88 72 PRO A N 1
ATOM 539 C CA . PRO A 1 72 ? -10.109 -3.989 3.299 1.00 88.88 72 PRO A CA 1
ATOM 540 C C . PRO A 1 72 ? -11.292 -3.645 2.379 1.00 88.88 72 PRO A C 1
ATOM 542 O O . PRO A 1 72 ? -12.410 -4.115 2.617 1.00 88.88 72 PRO A O 1
ATOM 545 N N . PRO A 1 73 ? -11.057 -2.897 1.286 1.00 88.81 73 PRO A N 1
ATOM 546 C CA . PRO A 1 73 ? -12.093 -2.587 0.315 1.00 88.81 73 PRO A CA 1
ATOM 547 C C . PRO A 1 73 ? -12.662 -3.859 -0.323 1.00 88.81 73 PRO A C 1
ATOM 549 O O . PRO A 1 73 ? -11.937 -4.853 -0.487 1.00 88.81 73 PRO A O 1
ATOM 552 N N . PRO A 1 74 ? -13.938 -3.833 -0.748 1.00 84.75 74 PRO A N 1
ATOM 553 C CA . PRO A 1 74 ? -14.534 -4.939 -1.478 1.00 84.75 74 PRO A CA 1
ATOM 554 C C . PRO A 1 74 ? -13.719 -5.222 -2.742 1.00 84.75 74 PRO A C 1
ATOM 556 O O . PRO A 1 74 ? -13.453 -4.334 -3.554 1.00 84.75 74 PRO A O 1
ATOM 559 N N . ARG A 1 75 ? -13.302 -6.479 -2.917 1.00 80.81 75 ARG A N 1
ATOM 560 C CA . ARG A 1 75 ? -12.604 -6.887 -4.137 1.00 80.81 75 ARG A CA 1
ATOM 561 C C . ARG A 1 75 ? -13.620 -7.009 -5.270 1.00 80.81 75 ARG A C 1
ATOM 563 O O . ARG A 1 75 ? -14.638 -7.676 -5.075 1.00 80.81 75 ARG A O 1
ATOM 570 N N . PRO A 1 76 ? -13.347 -6.441 -6.457 1.00 77.75 76 PRO A N 1
ATOM 571 C CA . PRO A 1 76 ? -14.188 -6.697 -7.611 1.00 77.75 76 PRO A CA 1
ATOM 572 C C . PRO A 1 76 ? -14.200 -8.200 -7.894 1.00 77.75 76 PRO A C 1
ATOM 574 O O . PRO A 1 76 ? -13.153 -8.856 -7.931 1.00 77.75 76 PRO A O 1
ATOM 577 N N . VAL A 1 77 ? -15.396 -8.753 -8.080 1.00 79.31 77 VAL A N 1
ATOM 578 C CA . VAL A 1 77 ? -15.559 -10.143 -8.499 1.00 79.31 77 VAL A CA 1
ATOM 579 C C . VAL A 1 77 ? -15.088 -10.234 -9.943 1.00 79.31 77 VAL A C 1
ATOM 581 O O . VAL A 1 77 ? -15.779 -9.815 -10.868 1.00 79.31 77 VAL A O 1
ATOM 584 N N . VAL A 1 78 ? -13.887 -10.770 -10.146 1.00 78.06 78 VAL A N 1
ATOM 585 C CA . VAL A 1 78 ? -13.408 -11.092 -11.489 1.00 78.06 78 VAL A CA 1
ATOM 586 C C . VAL A 1 78 ? -14.126 -12.361 -11.929 1.00 78.06 78 VAL A C 1
ATOM 588 O O . VAL A 1 78 ? -13.741 -13.469 -11.547 1.00 78.06 78 VAL A O 1
ATOM 591 N N . LEU A 1 79 ? -15.183 -12.200 -12.724 1.00 75.38 79 LEU A N 1
ATOM 592 C CA . LEU A 1 79 ? -15.796 -13.314 -13.432 1.00 75.38 79 LEU A CA 1
ATOM 593 C C . LEU A 1 79 ? -14.740 -13.888 -14.378 1.00 75.38 79 LEU A C 1
ATOM 595 O O . LEU A 1 79 ? -14.348 -13.267 -15.364 1.00 75.38 79 LEU A O 1
ATOM 599 N N . ARG A 1 80 ? -14.215 -15.067 -14.038 1.00 70.06 80 ARG A N 1
ATOM 600 C CA . ARG A 1 80 ? -13.347 -15.806 -14.949 1.00 70.06 80 ARG A CA 1
ATOM 601 C C . ARG A 1 80 ? -14.209 -16.281 -16.103 1.00 70.06 80 ARG A C 1
ATOM 603 O O . ARG A 1 80 ? -15.013 -17.192 -15.925 1.00 70.06 80 ARG A O 1
ATOM 610 N N . GLU A 1 81 ? -14.004 -15.704 -17.279 1.00 70.81 81 GLU A N 1
ATOM 611 C CA . GLU A 1 81 ? -14.521 -16.313 -18.495 1.00 70.81 81 GLU A CA 1
ATOM 612 C C . GLU A 1 81 ? -13.984 -17.750 -18.587 1.00 70.81 81 GLU A C 1
ATOM 614 O O . GLU A 1 81 ? -12.786 -17.986 -18.345 1.00 70.81 81 GLU A O 1
ATOM 619 N N . PRO A 1 82 ? -14.842 -18.738 -18.896 1.00 69.38 82 PRO A N 1
ATOM 620 C CA . PRO A 1 82 ? -14.378 -20.090 -19.125 1.00 69.38 82 PRO A CA 1
ATOM 621 C C . PRO A 1 82 ? -13.353 -20.041 -20.256 1.00 69.38 82 PRO A C 1
ATOM 623 O O . PRO A 1 82 ? -13.634 -19.604 -21.371 1.00 69.38 82 PRO A O 1
ATOM 626 N N . ARG A 1 83 ? -12.117 -20.459 -19.956 1.00 63.75 83 ARG A N 1
ATOM 627 C CA . ARG A 1 83 ? -11.024 -20.506 -20.932 1.00 63.75 83 ARG A CA 1
ATOM 628 C C . ARG A 1 83 ? -11.318 -21.610 -21.947 1.00 63.75 83 ARG A C 1
ATOM 630 O O . ARG A 1 83 ? -10.695 -22.665 -21.910 1.00 63.75 83 ARG A O 1
ATOM 637 N N . HIS A 1 84 ? -12.206 -21.355 -22.902 1.00 64.56 84 HIS A N 1
ATOM 638 C CA . HIS A 1 84 ? -12.431 -22.198 -24.077 1.00 64.56 84 HIS A CA 1
ATOM 639 C C . HIS A 1 84 ? -11.304 -22.037 -25.104 1.00 64.56 84 HIS A C 1
ATOM 641 O O . HIS A 1 84 ? -11.527 -21.976 -26.309 1.00 64.56 84 HIS A O 1
ATOM 647 N N . ARG A 1 85 ? -10.050 -21.966 -24.647 1.00 60.59 85 ARG A N 1
ATOM 648 C CA . ARG A 1 85 ? -8.904 -22.031 -25.546 1.00 60.59 85 ARG A CA 1
ATOM 649 C C . ARG A 1 85 ? -8.446 -23.476 -25.570 1.00 60.59 85 ARG A C 1
ATOM 651 O O . ARG A 1 85 ? -7.924 -23.966 -24.569 1.00 60.59 85 ARG A O 1
ATOM 658 N N . ARG A 1 86 ? -8.602 -24.146 -26.718 1.00 62.66 86 ARG A N 1
ATOM 659 C CA . ARG A 1 86 ? -7.887 -25.398 -26.995 1.00 62.66 86 ARG A CA 1
ATOM 660 C C . ARG A 1 86 ? -6.403 -25.131 -26.725 1.00 62.66 86 ARG A C 1
ATOM 662 O O . ARG A 1 86 ? -5.754 -24.392 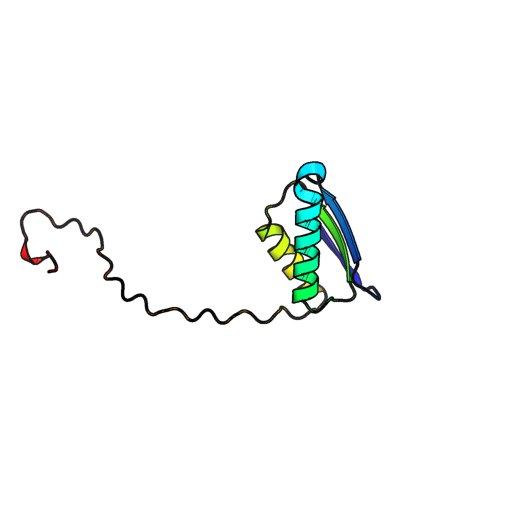-27.468 1.00 62.66 86 ARG A O 1
ATOM 669 N N . ARG A 1 87 ? -5.861 -25.661 -25.626 1.00 64.44 87 ARG A N 1
ATOM 670 C CA . ARG A 1 87 ? -4.417 -25.638 -25.397 1.00 64.44 87 ARG A CA 1
ATOM 671 C C . ARG A 1 87 ? -3.822 -26.599 -26.413 1.00 64.44 87 ARG A C 1
ATOM 673 O O . ARG A 1 87 ? -3.895 -27.805 -26.228 1.00 64.44 87 ARG A O 1
ATOM 680 N N . ARG A 1 88 ? -3.217 -26.070 -27.477 1.00 61.06 88 ARG A N 1
ATOM 681 C CA . ARG A 1 88 ? -2.194 -26.828 -28.196 1.00 61.06 88 ARG A CA 1
ATOM 682 C C . ARG A 1 88 ? -1.020 -26.962 -27.232 1.00 61.06 88 ARG A C 1
ATOM 684 O O . ARG A 1 88 ? -0.176 -26.072 -27.147 1.00 61.06 88 ARG A O 1
ATOM 691 N N . SER A 1 89 ? -1.013 -28.021 -26.425 1.00 61.50 89 SER A N 1
ATOM 692 C CA . SER A 1 89 ? 0.232 -28.483 -25.827 1.00 61.50 89 SER A CA 1
ATOM 693 C C . SER A 1 89 ? 1.180 -28.738 -26.989 1.00 61.50 89 SER A C 1
ATOM 695 O O . SER A 1 89 ? 0.809 -29.425 -27.940 1.00 61.50 89 SER A O 1
ATOM 697 N N . ARG A 1 90 ? 2.389 -28.179 -26.938 1.00 62.69 90 ARG A N 1
ATOM 698 C CA . ARG A 1 90 ? 3.489 -28.606 -27.806 1.00 62.69 90 ARG A CA 1
ATOM 699 C C . ARG A 1 90 ? 3.931 -30.010 -27.379 1.00 62.69 90 ARG A C 1
ATOM 701 O O . ARG A 1 90 ? 5.064 -30.199 -26.956 1.00 62.69 90 ARG A O 1
ATOM 708 N N . LEU A 1 91 ? 3.010 -30.973 -27.416 1.00 58.12 91 LEU A N 1
ATOM 709 C CA . LEU A 1 91 ? 3.383 -32.371 -27.425 1.00 58.12 91 LEU A CA 1
ATOM 710 C C . LEU A 1 91 ? 4.178 -32.522 -28.715 1.00 58.12 91 LEU A C 1
ATOM 712 O O . LEU A 1 91 ? 3.641 -32.286 -29.797 1.00 58.12 91 LEU A O 1
ATOM 716 N N . TYR A 1 92 ? 5.475 -32.778 -28.589 1.00 62.06 92 TYR A N 1
ATOM 717 C CA . TYR A 1 92 ? 6.273 -33.189 -29.727 1.00 62.06 92 TYR A CA 1
ATOM 718 C C . TYR A 1 92 ? 5.613 -34.460 -30.256 1.00 62.06 92 TYR A C 1
ATOM 720 O O . TYR A 1 92 ? 5.641 -35.491 -29.589 1.00 62.06 92 TYR A O 1
ATOM 728 N N . VAL A 1 93 ? 4.914 -34.351 -31.383 1.00 58.72 93 VAL A N 1
ATOM 729 C CA . VAL A 1 93 ? 4.403 -35.516 -32.094 1.00 58.72 93 VAL A CA 1
ATOM 730 C C . VAL A 1 93 ? 5.616 -36.062 -32.844 1.00 58.72 93 VAL A C 1
ATOM 732 O O . VAL A 1 93 ? 6.090 -35.372 -33.750 1.00 58.72 93 VAL A O 1
ATOM 735 N N . PRO A 1 94 ? 6.179 -37.223 -32.457 1.00 61.12 94 PRO A N 1
ATOM 736 C CA . PRO A 1 94 ? 7.186 -37.867 -33.289 1.00 61.12 94 PRO A CA 1
ATOM 737 C C . PRO A 1 94 ? 6.574 -38.096 -34.677 1.00 61.12 94 PRO A C 1
ATOM 739 O O . PRO A 1 94 ? 5.388 -38.419 -34.780 1.00 61.12 94 PRO A O 1
ATOM 742 N N . GLY A 1 95 ? 7.359 -37.861 -35.733 1.00 58.94 95 GLY A N 1
ATOM 743 C CA . GLY A 1 95 ? 6.907 -37.673 -37.123 1.00 58.94 95 GLY A CA 1
ATOM 744 C C . GLY A 1 95 ? 6.121 -38.825 -37.764 1.00 58.94 95 GLY A C 1
ATOM 745 O O . GLY A 1 95 ? 5.691 -38.709 -38.908 1.00 58.94 95 GLY A O 1
ATOM 746 N N . ASP A 1 96 ? 5.879 -39.901 -37.023 1.00 61.75 96 ASP A N 1
ATOM 747 C CA . ASP A 1 96 ? 5.448 -41.194 -37.537 1.00 61.75 96 ASP A CA 1
ATOM 748 C C . ASP A 1 96 ? 3.952 -41.452 -37.258 1.00 61.75 96 ASP A C 1
ATOM 750 O O . ASP A 1 96 ? 3.380 -42.427 -37.741 1.00 61.75 96 ASP A O 1
ATOM 754 N N . THR A 1 97 ? 3.279 -40.586 -36.480 1.00 60.25 97 THR A N 1
ATOM 755 C CA . THR A 1 97 ? 1.845 -40.731 -36.136 1.00 60.25 97 THR A CA 1
ATOM 756 C C . THR A 1 97 ? 1.011 -39.479 -36.460 1.00 60.25 97 THR A C 1
ATOM 758 O O . THR A 1 97 ? 0.626 -38.719 -35.568 1.00 60.25 97 THR A O 1
ATOM 761 N N . PRO A 1 98 ? 0.620 -39.276 -37.736 1.00 59.56 98 PRO A N 1
ATOM 762 C CA . PRO A 1 98 ? -0.190 -38.126 -38.162 1.00 59.56 98 PRO A CA 1
ATOM 763 C C . PRO A 1 98 ? -1.614 -38.108 -37.573 1.00 59.56 98 PRO A C 1
ATOM 765 O O . PRO A 1 98 ? -2.277 -37.076 -37.601 1.00 59.56 98 PRO A O 1
ATOM 768 N N . LYS A 1 99 ? -2.084 -39.213 -36.974 1.00 56.22 99 LYS A N 1
ATOM 769 C CA . LYS A 1 99 ? -3.392 -39.308 -36.291 1.00 56.22 99 LYS A CA 1
ATOM 770 C C . LYS A 1 99 ? -3.515 -38.444 -35.025 1.00 56.22 99 LYS A C 1
ATOM 772 O O . LYS A 1 99 ? -4.617 -38.302 -34.509 1.00 56.22 99 LYS A O 1
ATOM 777 N N . LEU A 1 100 ? -2.413 -37.880 -34.523 1.00 58.75 100 LEU A N 1
ATOM 778 C CA . LEU A 1 100 ? -2.412 -36.959 -33.378 1.00 58.75 100 LEU A CA 1
ATOM 779 C C . LEU A 1 100 ? -2.629 -35.486 -33.781 1.00 58.75 100 LEU A C 1
ATOM 781 O O . LEU A 1 100 ? -2.726 -34.617 -32.911 1.00 58.75 100 LEU A O 1
ATOM 785 N N . LEU A 1 101 ? -2.721 -35.187 -35.082 1.00 59.28 101 LEU A N 1
ATOM 786 C CA . LEU A 1 101 ? -3.082 -33.861 -35.579 1.00 59.28 101 LEU A CA 1
ATOM 787 C C . LEU A 1 101 ? -4.581 -33.624 -35.351 1.00 59.28 101 LEU A C 1
ATOM 789 O O . LEU A 1 101 ? -5.433 -34.267 -35.954 1.00 59.28 101 LEU A O 1
ATOM 793 N N . LEU A 1 102 ? -4.907 -32.695 -34.454 1.00 60.34 102 LEU A N 1
ATOM 794 C CA . LEU A 1 102 ? -6.273 -32.197 -34.285 1.00 60.34 102 LEU A CA 1
ATOM 795 C C . LEU A 1 102 ? -6.677 -31.354 -35.507 1.00 60.34 102 LEU A C 1
ATOM 797 O O . LEU A 1 102 ? -5.992 -30.368 -35.796 1.00 60.34 102 LEU A O 1
ATOM 801 N N . ASN A 1 103 ? -7.801 -31.707 -36.146 1.00 55.50 103 ASN A N 1
ATOM 802 C CA . ASN A 1 103 ? -8.507 -30.870 -37.129 1.00 55.50 103 ASN A CA 1
ATOM 803 C C . ASN A 1 103 ? -9.052 -29.577 -36.489 1.00 55.50 103 ASN A C 1
ATOM 805 O O . ASN A 1 103 ? -9.622 -29.626 -35.361 1.00 55.50 103 ASN A O 1
#

Sequence (103 aa):
MRITAESADSFSFTYESSVQALYGEAIVRQVHECAVAWGSPPVRLHAEDSGALPFTWQARLAAVLAQCGCPPPPRPVVLREPRHRRRRSRLYVPGDTPKLLLN